Protein AF-A0A1R3HEB5-F1 (afdb_monomer)

Sequence (98 aa):
MEQANQEKKLKLYSHWISSCSCRIRIALNLKEFQKLNPIGYVPVLVDGDIVISDSFAIFMKYIAEKVGPDEATPWVKHHIEKGFEGRPVSSTTDSCRY

Structure (mmCIF, N/CA/C/O backbone):
data_AF-A0A1R3HEB5-F1
#
_entry.id   AF-A0A1R3HEB5-F1
#
loop_
_atom_site.group_PDB
_atom_site.id
_atom_site.type_symbol
_atom_site.la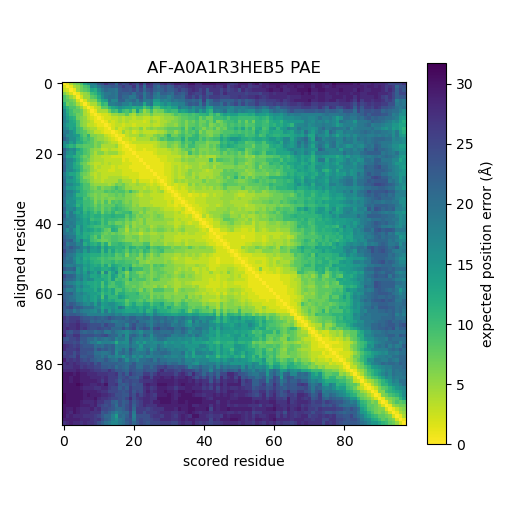bel_atom_id
_atom_site.label_alt_id
_atom_site.label_comp_id
_atom_site.label_asym_id
_atom_site.label_entity_id
_atom_site.label_seq_id
_atom_site.pdbx_PDB_ins_code
_atom_site.Cartn_x
_atom_site.Cartn_y
_atom_site.Cartn_z
_atom_site.occupancy
_atom_site.B_iso_or_equiv
_atom_site.auth_seq_id
_atom_site.auth_comp_id
_atom_site.auth_asym_id
_atom_site.auth_atom_id
_atom_site.pdbx_PDB_model_num
ATOM 1 N N . MET A 1 1 ? 5.757 -29.526 -36.340 1.00 39.91 1 MET A N 1
ATOM 2 C CA . MET A 1 1 ? 6.679 -28.472 -35.870 1.00 39.91 1 MET A CA 1
ATOM 3 C C . MET A 1 1 ? 6.262 -28.138 -34.454 1.00 39.91 1 MET A C 1
ATOM 5 O O . MET A 1 1 ? 5.308 -27.399 -34.271 1.00 39.91 1 MET A O 1
ATOM 9 N N . GLU A 1 2 ? 6.885 -28.773 -33.470 1.00 61.69 2 GLU A N 1
ATOM 10 C CA . GLU A 1 2 ? 6.568 -28.564 -32.059 1.00 61.69 2 GLU A CA 1
ATOM 11 C C . GLU A 1 2 ? 7.690 -27.708 -31.479 1.00 61.69 2 GLU A C 1
ATOM 13 O O . GLU A 1 2 ? 8.833 -28.149 -31.365 1.00 61.69 2 GLU A O 1
ATOM 18 N N . GLN A 1 3 ? 7.406 -26.424 -31.263 1.00 49.66 3 GLN A N 1
ATOM 19 C CA . GLN A 1 3 ? 8.372 -25.515 -30.662 1.00 49.66 3 GLN A CA 1
ATOM 20 C C . GLN A 1 3 ? 8.392 -25.784 -29.159 1.00 49.66 3 GLN A C 1
ATOM 22 O O . GLN A 1 3 ? 7.435 -25.480 -28.450 1.00 49.66 3 GLN A O 1
ATOM 27 N N . ALA A 1 4 ? 9.490 -26.372 -28.683 1.00 56.62 4 ALA A N 1
ATOM 28 C CA . ALA A 1 4 ? 9.766 -26.537 -27.267 1.00 56.62 4 ALA A CA 1
ATOM 29 C C . ALA A 1 4 ? 9.838 -25.153 -26.603 1.00 56.62 4 ALA A C 1
ATOM 31 O O . ALA A 1 4 ? 10.812 -24.416 -26.767 1.00 56.62 4 ALA A O 1
ATOM 32 N N . ASN A 1 5 ? 8.791 -24.794 -25.863 1.00 67.62 5 ASN A N 1
ATOM 33 C CA . ASN A 1 5 ? 8.780 -23.633 -24.986 1.00 67.62 5 ASN A CA 1
ATOM 34 C C . ASN A 1 5 ? 9.781 -23.889 -23.849 1.00 67.62 5 ASN A C 1
ATOM 36 O O . ASN A 1 5 ? 9.448 -24.523 -22.850 1.00 67.62 5 ASN A O 1
ATOM 40 N N . GLN A 1 6 ? 11.039 -23.474 -24.024 1.00 67.06 6 GLN A N 1
ATOM 41 C CA . GLN A 1 6 ? 12.007 -23.513 -22.934 1.00 67.06 6 GLN A CA 1
ATOM 42 C C . GLN A 1 6 ? 11.595 -22.483 -21.885 1.00 67.06 6 GLN A C 1
ATOM 44 O O . GLN A 1 6 ? 11.747 -21.277 -22.086 1.00 67.06 6 GLN A O 1
ATOM 49 N N . GLU A 1 7 ? 11.077 -22.974 -20.762 1.00 72.62 7 GLU A N 1
ATOM 50 C CA . GLU A 1 7 ? 10.660 -22.180 -19.613 1.00 72.62 7 GLU A CA 1
ATOM 51 C C . GLU A 1 7 ? 11.889 -21.488 -18.990 1.00 72.62 7 GLU A C 1
ATOM 53 O O . GLU A 1 7 ? 12.574 -21.997 -18.099 1.00 72.62 7 GLU A O 1
ATOM 58 N N . LYS A 1 8 ? 12.245 -20.315 -19.522 1.00 80.25 8 LYS A N 1
ATOM 59 C CA . LYS A 1 8 ? 13.345 -19.504 -18.996 1.00 80.25 8 LYS A CA 1
ATOM 60 C C . LYS A 1 8 ? 12.926 -18.937 -17.644 1.00 80.25 8 LYS A C 1
ATOM 62 O O . LYS A 1 8 ? 12.229 -17.928 -17.562 1.00 80.25 8 LYS A O 1
ATOM 67 N N . LYS A 1 9 ? 13.392 -19.577 -16.571 1.00 80.31 9 LYS A N 1
ATOM 68 C CA . LYS A 1 9 ? 13.225 -19.094 -15.198 1.00 80.31 9 LYS A CA 1
ATOM 69 C C . LYS A 1 9 ? 13.966 -17.766 -15.020 1.00 80.31 9 LYS A C 1
ATOM 71 O O . LYS A 1 9 ? 15.189 -17.738 -14.878 1.00 80.31 9 LYS A O 1
ATOM 76 N N . LEU A 1 10 ? 13.222 -16.663 -15.034 1.00 84.81 10 LEU A N 1
ATOM 77 C CA . LEU A 1 10 ? 13.756 -15.333 -14.752 1.00 84.81 10 LEU A CA 1
ATOM 78 C C . LEU A 1 10 ? 14.158 -15.248 -13.271 1.00 84.81 10 LEU A C 1
ATOM 80 O O . LEU A 1 10 ? 13.377 -15.595 -12.386 1.00 84.81 10 LEU A O 1
ATOM 84 N N . LYS A 1 11 ? 15.386 -14.794 -12.998 1.00 85.19 11 LYS A N 1
ATOM 85 C CA . LYS A 1 11 ? 15.862 -14.472 -11.645 1.00 85.19 11 LYS A CA 1
ATOM 86 C C . LYS A 1 11 ? 15.877 -12.958 -11.487 1.00 85.19 11 LYS A C 1
ATOM 88 O O . LYS A 1 11 ? 16.569 -12.271 -12.233 1.00 85.19 11 LYS A O 1
ATOM 93 N N . LEU A 1 12 ? 15.115 -12.450 -10.523 1.00 83.00 12 LEU A N 1
ATOM 94 C CA . LEU A 1 12 ? 15.116 -11.037 -10.166 1.00 83.00 12 LEU A CA 1
ATOM 95 C C . LEU A 1 12 ? 16.106 -10.809 -9.023 1.00 83.00 12 LEU A C 1
ATOM 97 O O . LEU A 1 12 ? 15.916 -11.336 -7.930 1.00 83.00 12 LEU A O 1
ATOM 101 N N . TYR A 1 13 ? 17.135 -10.003 -9.269 1.00 86.38 13 TYR A N 1
ATOM 102 C CA . TYR A 1 13 ? 18.001 -9.476 -8.218 1.00 86.38 13 TYR A CA 1
ATOM 103 C C . TYR A 1 13 ? 17.435 -8.128 -7.780 1.00 86.38 13 TYR A C 1
ATOM 105 O O . TYR A 1 13 ? 17.361 -7.193 -8.575 1.00 86.38 13 TYR A O 1
ATOM 113 N N . SER A 1 14 ? 16.983 -8.041 -6.533 1.00 83.94 14 SER A N 1
ATOM 114 C CA . SER A 1 14 ? 16.346 -6.841 -5.992 1.00 83.94 14 SER A CA 1
ATOM 115 C C . SER A 1 14 ? 16.855 -6.533 -4.596 1.00 83.94 14 SER A C 1
ATOM 117 O O . SER A 1 14 ? 17.075 -7.448 -3.807 1.00 83.94 14 SER A O 1
ATOM 119 N N . HIS A 1 15 ? 16.951 -5.247 -4.273 1.00 90.00 15 HIS A N 1
ATOM 120 C CA . HIS A 1 15 ? 17.199 -4.775 -2.915 1.00 90.00 15 HIS A CA 1
ATOM 121 C C . HIS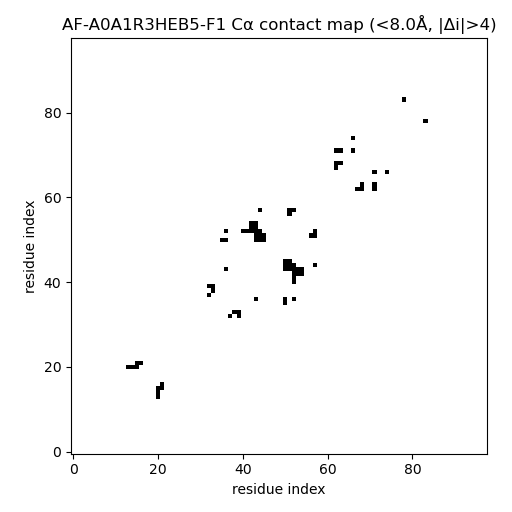 A 1 15 ? 15.894 -4.230 -2.320 1.00 90.00 15 HIS A C 1
ATOM 123 O O . HIS A 1 15 ? 15.160 -3.513 -3.002 1.00 90.00 15 HIS A O 1
ATOM 129 N N . TRP A 1 16 ? 15.584 -4.570 -1.067 1.00 81.06 16 TRP A N 1
ATOM 130 C CA . TRP A 1 16 ? 14.235 -4.419 -0.499 1.00 81.06 16 TRP A CA 1
ATOM 131 C C . TRP A 1 16 ? 13.742 -2.965 -0.362 1.00 81.06 16 TRP A C 1
ATOM 133 O O . TRP A 1 16 ? 12.534 -2.743 -0.390 1.00 81.06 16 TRP A O 1
ATOM 143 N N . ILE A 1 17 ? 14.654 -1.989 -0.295 1.00 84.50 17 ILE A N 1
ATOM 144 C CA . ILE A 1 17 ? 14.359 -0.541 -0.234 1.00 84.50 17 ILE A CA 1
ATOM 145 C C . ILE A 1 17 ? 14.349 0.137 -1.618 1.00 84.50 17 ILE A C 1
ATOM 147 O O . ILE A 1 17 ? 13.867 1.260 -1.764 1.00 84.50 17 ILE A O 1
ATOM 151 N N . SER A 1 18 ? 14.870 -0.512 -2.665 1.00 90.75 18 SER A N 1
ATOM 152 C CA . SER A 1 18 ? 15.021 0.136 -3.974 1.00 90.75 18 SER A CA 1
ATOM 153 C C . SER A 1 18 ? 13.663 0.446 -4.615 1.00 90.75 18 SER A C 1
ATOM 155 O O . SER A 1 18 ? 12.857 -0.451 -4.874 1.00 90.75 18 SER A O 1
ATOM 157 N N . SER A 1 19 ? 13.444 1.715 -4.966 1.00 84.25 19 SER A N 1
ATOM 158 C CA . SER A 1 19 ? 12.220 2.188 -5.626 1.00 84.25 19 SER A CA 1
ATOM 159 C C . SER A 1 19 ? 11.940 1.468 -6.955 1.00 84.25 19 SER A C 1
ATOM 161 O O . SER A 1 19 ? 10.787 1.151 -7.255 1.00 84.25 19 SER A O 1
ATOM 163 N N . CYS A 1 20 ? 12.982 1.140 -7.728 1.00 80.12 20 CYS A N 1
ATOM 164 C CA . CYS A 1 20 ? 12.872 0.364 -8.968 1.00 80.12 20 CYS A CA 1
ATOM 165 C C . CYS A 1 20 ? 12.441 -1.085 -8.696 1.00 80.12 20 CYS A C 1
ATOM 167 O O . CYS A 1 20 ? 11.596 -1.626 -9.410 1.00 80.12 20 CYS A O 1
ATOM 169 N N . SER A 1 21 ? 12.973 -1.696 -7.632 1.00 86.38 21 SER A N 1
ATOM 170 C CA . SER A 1 21 ? 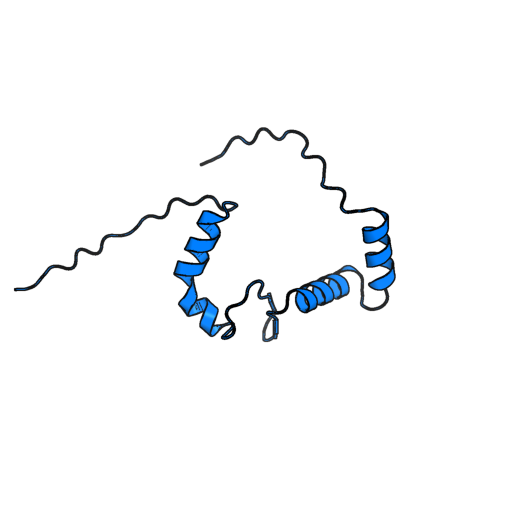12.614 -3.061 -7.224 1.00 86.38 21 SER A CA 1
ATOM 171 C C . SER A 1 21 ? 11.160 -3.157 -6.748 1.00 86.38 21 SER A C 1
ATOM 173 O O . SER A 1 21 ? 10.471 -4.124 -7.075 1.00 86.38 21 SER A O 1
ATOM 175 N N . CYS A 1 22 ? 10.654 -2.136 -6.046 1.00 83.94 22 CYS A N 1
ATOM 176 C CA . CYS A 1 22 ? 9.254 -2.073 -5.613 1.00 83.94 22 CYS A CA 1
ATOM 177 C C . CYS A 1 22 ? 8.274 -2.134 -6.791 1.00 83.94 22 CYS A C 1
ATOM 179 O O . CYS A 1 22 ? 7.294 -2.875 -6.734 1.00 83.94 22 CYS A O 1
ATOM 181 N N . ARG A 1 23 ? 8.558 -1.424 -7.891 1.00 85.00 23 ARG A N 1
ATOM 182 C CA . ARG A 1 23 ? 7.703 -1.437 -9.092 1.00 85.00 23 ARG A CA 1
ATOM 183 C C . ARG A 1 23 ? 7.614 -2.824 -9.720 1.00 85.00 23 ARG A C 1
ATOM 185 O O . ARG A 1 23 ? 6.524 -3.261 -10.070 1.00 85.00 23 ARG A O 1
ATOM 192 N N . ILE A 1 24 ? 8.740 -3.530 -9.823 1.00 88.12 24 ILE A N 1
ATOM 193 C CA . ILE A 1 24 ? 8.766 -4.892 -10.372 1.00 88.12 24 ILE A CA 1
ATOM 194 C C . ILE A 1 24 ? 7.994 -5.858 -9.470 1.00 88.12 24 ILE A C 1
ATOM 196 O O . ILE A 1 24 ? 7.216 -6.666 -9.970 1.00 88.12 24 ILE A O 1
ATOM 200 N N . ARG A 1 25 ? 8.139 -5.746 -8.143 1.00 85.88 25 ARG A N 1
ATOM 201 C CA . ARG A 1 25 ? 7.355 -6.555 -7.196 1.00 85.88 25 ARG A CA 1
ATOM 202 C C . ARG A 1 25 ? 5.853 -6.315 -7.346 1.00 85.88 25 ARG A C 1
ATOM 204 O O . ARG A 1 25 ? 5.098 -7.282 -7.340 1.00 85.88 25 ARG A O 1
ATOM 211 N N . ILE A 1 26 ? 5.427 -5.063 -7.530 1.00 86.25 26 ILE A N 1
ATOM 212 C CA . ILE A 1 26 ? 4.020 -4.729 -7.803 1.00 86.25 26 ILE A CA 1
ATOM 213 C C . ILE A 1 26 ? 3.576 -5.342 -9.136 1.00 86.25 26 ILE A C 1
ATOM 215 O O . ILE A 1 26 ? 2.544 -6.001 -9.184 1.00 86.25 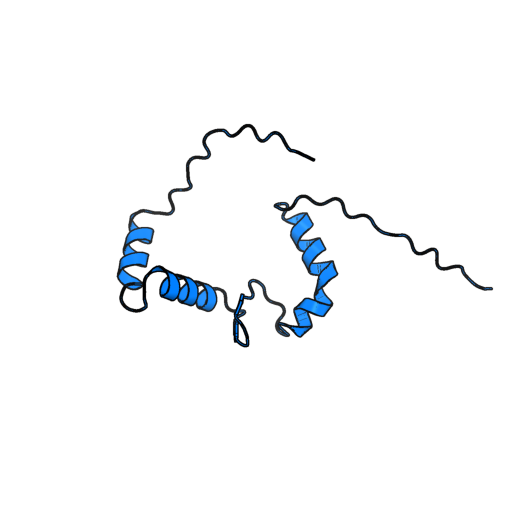2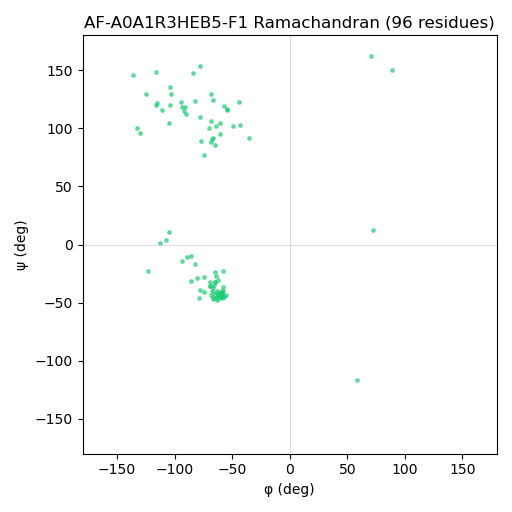6 ILE A O 1
ATOM 219 N N . ALA A 1 27 ? 4.369 -5.190 -10.200 1.00 86.62 27 ALA A N 1
ATOM 220 C CA . ALA A 1 27 ? 4.038 -5.722 -11.521 1.00 86.62 27 ALA A CA 1
ATOM 221 C C . ALA A 1 27 ? 3.868 -7.252 -11.517 1.00 86.62 27 ALA A C 1
ATOM 223 O O . ALA A 1 27 ? 2.931 -7.765 -12.125 1.00 86.62 27 ALA A O 1
ATOM 224 N N . LEU A 1 28 ? 4.729 -7.973 -10.792 1.00 86.69 28 LEU A N 1
ATOM 225 C CA . LEU A 1 28 ? 4.642 -9.431 -10.653 1.00 86.69 28 LEU A CA 1
ATOM 226 C C . LEU A 1 28 ? 3.370 -9.886 -9.920 1.00 86.69 28 LEU A C 1
ATOM 228 O O . LEU A 1 28 ? 2.829 -10.935 -10.252 1.00 86.69 28 LEU A O 1
ATOM 232 N N . ASN A 1 29 ? 2.871 -9.092 -8.967 1.00 84.44 29 ASN A N 1
ATOM 233 C CA . ASN A 1 29 ? 1.718 -9.441 -8.124 1.00 84.44 29 ASN A CA 1
ATOM 234 C C . ASN A 1 29 ? 0.429 -8.690 -8.511 1.00 84.44 29 ASN A C 1
ATOM 236 O O . ASN A 1 29 ? -0.570 -8.746 -7.794 1.00 84.44 29 ASN A O 1
ATOM 240 N N . LEU A 1 30 ? 0.416 -7.994 -9.655 1.00 84.56 30 LEU A N 1
ATOM 241 C CA . LEU A 1 30 ? -0.666 -7.079 -10.034 1.00 84.56 30 LEU A CA 1
ATOM 242 C C . LEU A 1 30 ? -2.038 -7.768 -10.108 1.00 84.56 30 LEU A C 1
ATOM 244 O O . LEU A 1 30 ? -3.033 -7.208 -9.656 1.00 84.56 30 LEU A O 1
ATOM 248 N N . LYS A 1 31 ? -2.095 -8.996 -10.639 1.00 82.25 31 LYS A N 1
ATOM 249 C CA . LYS A 1 31 ? -3.349 -9.758 -10.782 1.00 82.25 31 LYS A CA 1
ATOM 250 C C . LYS A 1 31 ? -3.969 -10.136 -9.439 1.00 82.25 31 LYS A C 1
ATOM 252 O O . LYS A 1 31 ? -5.186 -10.203 -9.326 1.00 82.25 31 LYS A O 1
ATOM 257 N N . GLU A 1 32 ? -3.144 -10.428 -8.442 1.00 84.25 32 GLU A N 1
ATOM 258 C CA . GLU A 1 32 ? -3.613 -10.773 -7.098 1.00 84.25 32 GLU A CA 1
ATOM 259 C C . GLU A 1 32 ? -4.022 -9.514 -6.341 1.00 84.25 32 GLU A C 1
ATOM 261 O O . GLU A 1 32 ? -5.069 -9.484 -5.701 1.00 84.25 32 GLU A O 1
ATOM 266 N N . PHE A 1 33 ? -3.258 -8.436 -6.513 1.00 83.06 33 PHE A N 1
ATOM 267 C CA . PHE A 1 33 ? -3.565 -7.144 -5.921 1.00 83.06 33 PHE A CA 1
ATOM 268 C C . PHE A 1 33 ? -4.890 -6.555 -6.430 1.00 83.06 33 PHE A C 1
ATOM 270 O O . PHE A 1 33 ? -5.683 -6.054 -5.638 1.00 83.06 33 PHE A O 1
ATOM 277 N N . GLN A 1 34 ? -5.185 -6.683 -7.727 1.00 84.62 34 GLN A N 1
ATOM 278 C CA . GLN A 1 34 ? -6.462 -6.240 -8.301 1.00 84.62 34 GLN A CA 1
ATOM 279 C C . GLN A 1 34 ? -7.677 -7.005 -7.756 1.00 84.62 34 GLN A C 1
ATOM 281 O O . GLN A 1 34 ? -8.769 -6.445 -7.715 1.00 84.62 34 GLN A O 1
ATOM 286 N N . LYS A 1 35 ? -7.507 -8.262 -7.314 1.00 85.44 35 LYS A N 1
ATOM 287 C CA . LYS A 1 35 ? -8.586 -9.011 -6.644 1.00 85.44 35 LYS A CA 1
ATOM 288 C C . LYS A 1 35 ? -8.903 -8.440 -5.263 1.00 85.44 35 LYS A C 1
ATOM 290 O O . LYS A 1 35 ? -10.048 -8.511 -4.839 1.00 85.44 35 LYS A O 1
ATOM 295 N N . LEU A 1 36 ? -7.895 -7.903 -4.575 1.00 84.94 36 LEU A N 1
ATOM 296 C CA . LEU A 1 36 ? -8.046 -7.288 -3.255 1.00 84.94 36 LEU A CA 1
ATOM 297 C C . LEU A 1 36 ? -8.617 -5.872 -3.356 1.00 84.94 36 LEU A C 1
ATOM 299 O O . LEU A 1 36 ? -9.530 -5.519 -2.618 1.00 84.94 36 LEU A O 1
ATOM 303 N N . ASN A 1 37 ? -8.083 -5.064 -4.273 1.00 80.81 37 ASN A N 1
ATOM 304 C CA . ASN A 1 37 ? -8.536 -3.701 -4.511 1.00 80.81 37 ASN A CA 1
ATOM 305 C C . ASN A 1 37 ? -8.714 -3.463 -6.020 1.00 80.81 37 ASN A C 1
ATOM 307 O O . ASN A 1 37 ? -7.726 -3.170 -6.703 1.00 80.81 37 ASN A O 1
ATOM 311 N N . PRO A 1 38 ? -9.956 -3.519 -6.542 1.00 82.38 38 PRO A N 1
ATOM 312 C CA . PRO A 1 38 ? -10.246 -3.253 -7.953 1.00 82.38 38 PRO A CA 1
ATOM 313 C C . PRO A 1 38 ? -9.795 -1.866 -8.426 1.00 82.38 38 PRO A C 1
ATOM 315 O O . PRO A 1 38 ? -9.572 -1.667 -9.617 1.00 82.38 38 PRO A O 1
ATOM 318 N N . ILE A 1 39 ? -9.635 -0.914 -7.501 1.00 83.81 39 ILE A N 1
ATOM 319 C CA . ILE A 1 39 ? -9.168 0.443 -7.798 1.00 83.81 39 ILE A CA 1
ATOM 320 C C . ILE A 1 39 ? -7.653 0.452 -8.085 1.00 83.81 39 ILE A C 1
ATOM 322 O O . ILE A 1 39 ? -7.163 1.288 -8.838 1.00 83.81 39 ILE A O 1
ATOM 326 N N . GLY A 1 40 ? -6.889 -0.490 -7.519 1.00 78.44 40 GLY A N 1
ATOM 327 C CA . GLY A 1 40 ? -5.465 -0.658 -7.823 1.00 78.44 40 GLY A CA 1
ATOM 328 C C . GLY A 1 40 ? -4.533 0.422 -7.256 1.00 78.44 40 GLY A C 1
ATOM 329 O O . GLY A 1 40 ? -3.362 0.462 -7.635 1.00 78.44 40 GLY A O 1
ATOM 330 N N . TYR A 1 41 ? -5.008 1.274 -6.342 1.00 81.00 41 TYR A N 1
ATOM 331 C CA . TYR A 1 41 ? -4.163 2.239 -5.632 1.00 81.00 41 TYR A CA 1
ATOM 332 C C . TYR A 1 41 ? -3.478 1.622 -4.417 1.00 81.00 41 TYR A C 1
ATOM 334 O O . TYR A 1 41 ? -4.038 0.760 -3.745 1.00 81.00 41 TYR A O 1
ATOM 342 N N . VAL A 1 42 ? -2.270 2.111 -4.136 1.00 81.88 42 VAL A N 1
ATOM 343 C CA . VAL A 1 42 ? -1.479 1.822 -2.934 1.00 81.88 42 VAL A CA 1
ATOM 344 C C . VAL A 1 42 ? -1.293 3.119 -2.133 1.00 81.88 42 VAL A C 1
ATOM 346 O O . VAL A 1 42 ? -1.180 4.178 -2.754 1.00 81.88 42 VAL A O 1
ATOM 349 N N . PRO A 1 43 ? -1.196 3.073 -0.790 1.00 85.31 43 PRO A N 1
ATOM 350 C CA . PRO A 1 43 ? -1.223 1.891 0.083 1.00 85.31 43 PRO A CA 1
ATOM 351 C C . PRO A 1 43 ? -2.636 1.320 0.313 1.00 85.31 43 PRO A C 1
ATOM 353 O O . PRO A 1 43 ? -3.620 2.046 0.255 1.00 85.31 43 PRO A O 1
ATOM 356 N N . VAL A 1 44 ? -2.720 0.017 0.607 1.00 87.81 44 VAL A N 1
ATOM 357 C CA . VAL A 1 44 ? -3.955 -0.666 1.036 1.00 87.81 44 VAL A CA 1
ATOM 358 C C . VAL A 1 44 ? -3.684 -1.361 2.360 1.00 87.81 44 VAL A C 1
ATOM 360 O O . VAL A 1 44 ? -2.705 -2.099 2.479 1.00 87.81 44 VAL A O 1
ATOM 363 N N . LEU A 1 45 ? -4.546 -1.124 3.339 1.00 86.56 45 LEU A N 1
ATOM 364 C CA . LEU A 1 45 ? -4.560 -1.809 4.621 1.00 86.56 45 LEU A CA 1
ATOM 365 C C . LEU A 1 45 ? -5.689 -2.838 4.613 1.00 86.56 45 LEU A C 1
ATOM 367 O O . LEU A 1 45 ? -6.827 -2.505 4.291 1.00 86.56 45 LEU A O 1
ATOM 371 N N . VAL A 1 46 ? -5.369 -4.072 4.989 1.00 87.12 46 VAL A N 1
ATOM 372 C CA . VAL A 1 46 ? -6.347 -5.142 5.200 1.00 87.12 46 VAL A CA 1
ATOM 373 C C . VAL A 1 46 ? -6.304 -5.517 6.674 1.00 87.12 46 VAL A C 1
ATOM 375 O O . VAL A 1 46 ? -5.242 -5.876 7.178 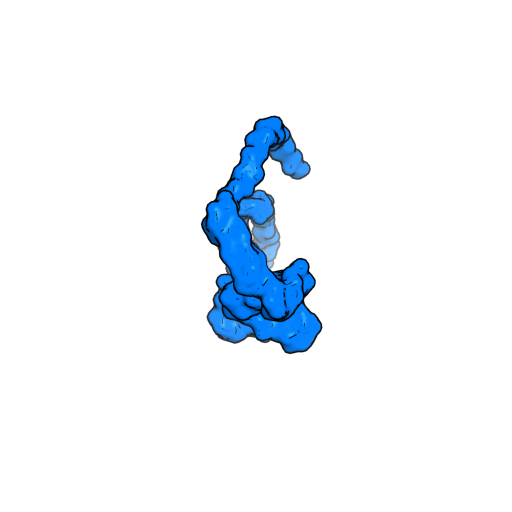1.00 87.12 46 VAL A O 1
ATOM 378 N N . ASP A 1 47 ? -7.438 -5.403 7.355 1.00 83.44 47 ASP A N 1
ATOM 379 C CA . ASP A 1 47 ? -7.614 -5.789 8.753 1.00 83.44 47 ASP A CA 1
ATOM 380 C C . ASP A 1 47 ? -8.856 -6.677 8.877 1.00 83.44 47 ASP A C 1
ATOM 382 O O . ASP A 1 47 ? -9.989 -6.191 8.887 1.00 83.44 47 ASP A O 1
ATOM 386 N N . GLY A 1 48 ? -8.634 -7.995 8.870 1.00 86.12 48 GLY A N 1
ATOM 387 C CA . GLY A 1 48 ? -9.704 -8.986 8.762 1.00 86.12 48 GLY A CA 1
ATOM 388 C C . GLY A 1 48 ? -10.522 -8.786 7.485 1.00 86.12 48 GLY A C 1
ATOM 389 O O . GLY A 1 48 ? -9.990 -8.893 6.380 1.00 86.12 48 GLY A O 1
ATOM 390 N N . ASP A 1 49 ? -11.802 -8.462 7.653 1.00 84.56 49 ASP A N 1
ATOM 391 C CA . ASP A 1 49 ? -12.747 -8.219 6.556 1.00 84.56 49 ASP A CA 1
ATOM 392 C C . ASP A 1 49 ? -12.712 -6.772 6.029 1.00 84.56 49 ASP A C 1
ATOM 394 O O . ASP A 1 49 ? -13.322 -6.458 5.004 1.00 84.56 49 ASP A O 1
ATOM 398 N N . ILE A 1 50 ? -12.011 -5.865 6.718 1.00 84.19 50 ILE A N 1
ATOM 399 C CA . ILE A 1 50 ? -11.959 -4.448 6.3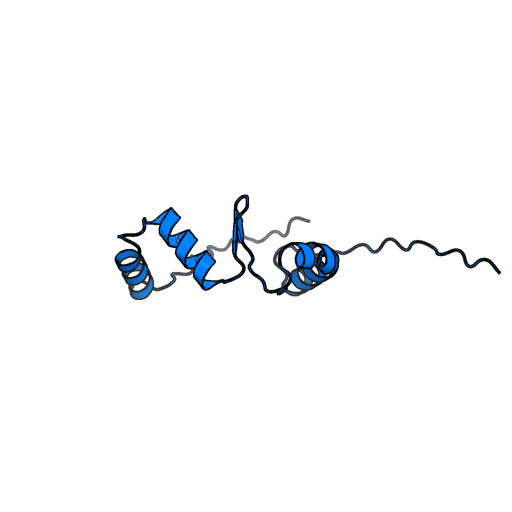63 1.00 84.19 50 ILE A CA 1
ATOM 400 C C . ILE A 1 50 ? -10.776 -4.203 5.422 1.00 84.19 50 ILE A C 1
ATOM 402 O O . ILE A 1 50 ? -9.617 -4.362 5.804 1.00 84.19 50 ILE A O 1
ATOM 406 N N . VAL A 1 51 ? -11.066 -3.742 4.204 1.00 86.69 51 VAL A N 1
ATOM 407 C CA . VAL A 1 51 ? -10.063 -3.306 3.221 1.00 86.69 51 VAL A CA 1
ATOM 408 C C . VAL A 1 51 ? -10.164 -1.793 3.040 1.00 86.69 51 VAL A C 1
ATOM 410 O O . VAL A 1 51 ? -11.178 -1.284 2.566 1.00 86.69 51 VAL A O 1
ATOM 413 N N . ILE A 1 52 ? -9.110 -1.065 3.409 1.00 87.19 52 ILE A N 1
ATOM 414 C CA . ILE A 1 52 ? -9.025 0.397 3.290 1.00 87.19 52 ILE A CA 1
ATOM 415 C C . ILE A 1 52 ? -7.908 0.728 2.309 1.00 87.19 52 ILE A C 1
ATOM 417 O O . ILE A 1 52 ? -6.752 0.398 2.552 1.00 87.19 52 ILE A O 1
ATOM 421 N N . SER A 1 53 ? -8.232 1.408 1.212 1.00 86.75 53 SER A N 1
ATOM 422 C CA . SER A 1 53 ? -7.256 1.850 0.203 1.00 86.75 53 SER A CA 1
ATOM 423 C C . SER A 1 53 ? -6.988 3.356 0.205 1.00 86.75 53 SER A C 1
ATOM 425 O O . SER A 1 53 ? -6.288 3.857 -0.671 1.00 86.75 53 SER A O 1
ATOM 427 N N . ASP A 1 54 ? -7.587 4.093 1.137 1.00 85.19 54 ASP A N 1
ATOM 428 C CA . ASP A 1 54 ? -7.424 5.540 1.263 1.00 85.19 54 ASP A CA 1
ATOM 429 C C . ASP A 1 54 ? -6.314 5.857 2.275 1.00 85.19 54 ASP A C 1
ATOM 431 O O . ASP A 1 54 ? -6.359 5.424 3.430 1.00 85.19 54 ASP A O 1
ATOM 435 N N . SER A 1 55 ? -5.296 6.605 1.841 1.00 85.75 55 SER A N 1
ATOM 436 C CA . SER A 1 55 ? -4.123 6.914 2.664 1.00 85.75 55 SER A CA 1
ATOM 437 C C . SER A 1 55 ? -4.458 7.769 3.888 1.00 85.75 55 SER A C 1
ATOM 439 O O . SER A 1 55 ? -3.827 7.593 4.934 1.00 85.75 55 SER A O 1
ATOM 441 N N . PHE A 1 56 ? -5.457 8.649 3.797 1.00 84.81 56 PHE A N 1
ATOM 442 C CA . PHE A 1 56 ? -5.909 9.466 4.918 1.00 84.81 56 PHE A CA 1
ATOM 443 C C . PHE A 1 56 ? -6.713 8.629 5.913 1.00 84.81 56 PHE A C 1
ATOM 445 O O . PHE A 1 56 ? -6.493 8.735 7.120 1.00 84.81 56 PHE A O 1
ATOM 452 N N . ALA A 1 57 ? -7.574 7.732 5.428 1.00 84.50 57 ALA A N 1
ATOM 453 C CA . ALA A 1 57 ? -8.318 6.817 6.295 1.00 84.50 57 ALA A CA 1
ATOM 454 C C . ALA A 1 57 ? -7.388 5.856 7.061 1.00 84.50 57 ALA A C 1
ATOM 456 O O . ALA A 1 57 ? -7.564 5.653 8.264 1.00 84.50 57 ALA A O 1
ATOM 457 N N . ILE A 1 58 ? -6.359 5.317 6.395 1.00 87.69 58 ILE A N 1
ATOM 458 C CA . ILE A 1 58 ? -5.321 4.493 7.039 1.00 87.69 58 ILE A CA 1
ATOM 459 C C . ILE A 1 58 ? -4.596 5.296 8.124 1.00 87.69 58 ILE A C 1
ATOM 461 O O . ILE A 1 58 ? -4.390 4.804 9.234 1.00 87.69 58 ILE A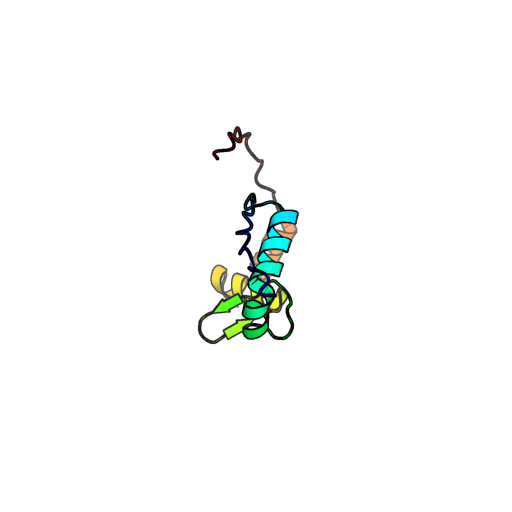 O 1
ATOM 465 N N . PHE A 1 59 ? -4.226 6.540 7.818 1.00 84.88 59 PHE A N 1
ATOM 466 C CA . PHE A 1 59 ? -3.538 7.418 8.759 1.00 84.88 59 PHE A CA 1
ATOM 467 C C . PHE A 1 59 ? -4.396 7.751 9.988 1.00 84.88 59 PHE A C 1
ATOM 469 O O . PHE A 1 59 ? -3.918 7.652 11.117 1.00 84.88 59 PHE A O 1
ATOM 476 N N . MET A 1 60 ? -5.674 8.079 9.789 1.00 80.88 60 MET A N 1
ATOM 477 C CA . MET A 1 60 ? -6.611 8.342 10.885 1.00 80.88 60 MET A CA 1
ATOM 478 C C . MET A 1 60 ? -6.812 7.110 11.772 1.00 80.88 60 MET A C 1
ATOM 480 O O . MET A 1 60 ? -6.761 7.234 12.995 1.00 80.88 60 MET A O 1
ATOM 484 N N . LYS A 1 61 ? -6.963 5.915 11.182 1.00 82.75 61 LYS A N 1
ATOM 485 C CA . LYS A 1 61 ? -7.044 4.654 11.938 1.00 82.75 61 LYS A CA 1
ATOM 486 C C . LYS A 1 61 ? -5.790 4.425 12.787 1.00 82.75 61 LYS A C 1
ATOM 488 O O . LYS A 1 61 ? -5.903 4.123 13.970 1.00 82.75 61 LYS A O 1
ATOM 493 N N . TYR A 1 62 ? -4.607 4.635 12.212 1.00 83.88 62 TYR A N 1
ATOM 494 C CA . TYR A 1 62 ? -3.342 4.499 12.935 1.00 83.88 62 TYR A CA 1
ATOM 495 C C . TYR A 1 62 ? -3.248 5.448 14.138 1.00 83.88 62 TYR A C 1
ATOM 497 O O . TYR A 1 62 ? -2.831 5.035 15.220 1.00 83.88 62 TYR A O 1
ATOM 505 N N . ILE A 1 63 ? -3.654 6.712 13.979 1.00 80.31 63 ILE A N 1
ATOM 506 C CA . ILE A 1 63 ? -3.679 7.666 15.097 1.00 80.31 63 ILE A CA 1
ATOM 507 C C . ILE A 1 63 ? -4.686 7.223 16.159 1.00 80.31 63 ILE A C 1
ATOM 509 O O . ILE A 1 63 ? -4.342 7.207 17.339 1.00 80.31 63 ILE A O 1
ATOM 513 N N . ALA A 1 64 ? -5.896 6.828 15.755 1.00 79.38 64 ALA A N 1
ATOM 514 C CA . ALA A 1 64 ? -6.928 6.374 16.682 1.00 79.38 64 ALA A CA 1
ATOM 515 C C . ALA A 1 64 ? -6.462 5.171 17.522 1.00 79.38 64 ALA A C 1
ATOM 517 O O . ALA A 1 64 ? -6.696 5.148 18.727 1.00 79.38 64 ALA A O 1
ATOM 518 N N . GLU A 1 65 ? -5.740 4.217 16.926 1.00 78.25 65 GLU A N 1
ATOM 519 C CA . GLU A 1 65 ? -5.160 3.070 17.641 1.00 78.25 65 GLU A CA 1
ATOM 520 C C . GLU A 1 65 ? -4.010 3.454 18.581 1.00 78.25 65 GLU A C 1
ATOM 522 O O . GLU A 1 65 ? -3.830 2.834 19.629 1.00 78.25 65 GLU A O 1
ATOM 527 N N . LYS A 1 66 ? -3.189 4.439 18.204 1.00 77.94 66 LYS A N 1
ATOM 528 C CA . LYS A 1 66 ? -1.991 4.816 18.970 1.00 77.94 66 LYS A CA 1
ATOM 529 C C . LYS A 1 66 ? -2.258 5.811 20.090 1.00 77.94 66 LYS A C 1
ATOM 531 O O . LYS A 1 66 ? -1.520 5.802 21.071 1.00 77.94 66 LYS A O 1
ATOM 536 N N . VAL A 1 67 ? -3.241 6.682 19.908 1.00 76.25 67 VAL A N 1
ATOM 537 C CA . VAL A 1 67 ? -3.456 7.873 20.740 1.00 76.25 67 VAL A CA 1
ATOM 538 C C . VAL A 1 67 ? -4.860 7.880 21.357 1.00 76.25 67 VAL A C 1
ATOM 540 O O . VAL A 1 67 ? -5.062 8.479 22.402 1.00 76.25 67 VAL A O 1
ATOM 543 N N . GLY A 1 68 ? -5.825 7.166 20.769 1.00 70.50 68 GLY A N 1
ATOM 544 C CA . GLY A 1 68 ? -7.232 7.234 21.161 1.00 70.50 68 GLY A CA 1
ATOM 545 C C . GLY A 1 68 ? -7.993 8.342 20.410 1.00 70.50 68 GLY A C 1
ATOM 546 O O . GLY A 1 68 ? -7.398 9.345 20.003 1.00 70.50 68 GLY A O 1
ATOM 547 N N . PRO A 1 69 ? -9.309 8.169 20.178 1.00 65.06 69 PRO A N 1
ATOM 548 C CA . PRO A 1 69 ? -10.107 9.049 19.315 1.00 65.06 69 PRO A CA 1
ATOM 549 C C . PRO A 1 69 ? -10.184 10.503 19.806 1.00 65.06 69 PRO A C 1
ATOM 551 O O . PRO A 1 69 ? -10.228 11.419 18.987 1.00 65.06 69 PRO A O 1
ATOM 554 N N . ASP A 1 70 ? -10.124 10.724 21.120 1.00 67.81 70 ASP A N 1
ATOM 555 C CA . ASP A 1 70 ? -10.321 12.046 21.727 1.00 67.81 70 ASP A CA 1
ATOM 556 C C . ASP A 1 70 ? -9.016 12.862 21.850 1.00 67.81 70 ASP A C 1
ATOM 558 O O . ASP A 1 70 ? -9.040 14.069 22.095 1.00 67.81 70 ASP A O 1
ATOM 562 N N . GLU A 1 71 ? -7.861 12.229 21.619 1.00 68.56 71 GLU A N 1
ATOM 563 C CA . GLU A 1 71 ? -6.526 12.822 21.802 1.00 68.56 71 GLU A CA 1
ATOM 564 C C . GLU A 1 71 ? -5.756 13.023 20.480 1.00 68.56 71 GLU A C 1
ATOM 566 O O . GLU A 1 71 ? -4.640 13.557 20.465 1.00 68.56 71 GLU A O 1
ATOM 571 N N . ALA A 1 72 ? -6.372 12.684 19.341 1.00 68.56 72 ALA A N 1
ATOM 572 C CA . ALA A 1 72 ? -5.778 12.841 18.013 1.00 68.56 72 ALA A CA 1
ATOM 573 C C . ALA A 1 72 ? -5.387 14.300 17.705 1.00 68.56 72 ALA A C 1
ATOM 575 O O . ALA A 1 72 ? -4.287 14.568 17.220 1.00 68.56 72 ALA A O 1
ATOM 576 N N . THR A 1 73 ? -6.257 15.261 18.026 1.00 68.50 73 THR A N 1
ATOM 577 C CA . THR A 1 73 ? -6.020 16.690 17.758 1.00 68.50 73 THR A CA 1
ATOM 578 C C . THR A 1 73 ? -4.850 17.254 18.586 1.00 68.50 73 THR A C 1
ATOM 580 O O . THR A 1 73 ? -3.970 17.891 17.996 1.00 68.50 73 THR A O 1
ATOM 583 N N . PRO A 1 74 ? -4.753 16.992 19.910 1.00 73.62 74 PRO A N 1
ATOM 584 C CA . PRO A 1 74 ? -3.553 17.297 20.696 1.00 73.62 74 PRO A CA 1
ATOM 585 C C . PRO A 1 74 ? -2.260 16.668 20.154 1.00 73.62 74 PRO A C 1
ATOM 587 O O . PRO A 1 74 ? -1.232 17.345 20.087 1.00 73.62 74 PRO A O 1
ATOM 590 N N . TRP A 1 75 ? -2.294 15.399 19.734 1.00 72.06 75 TRP A N 1
ATOM 591 C CA . TRP A 1 75 ? -1.111 14.691 19.229 1.00 72.06 75 TRP A CA 1
ATOM 592 C C . TRP A 1 75 ? -0.611 15.243 17.895 1.00 72.06 75 TRP A C 1
ATOM 594 O O . TRP A 1 75 ? 0.597 15.444 17.720 1.00 72.06 75 TRP A O 1
ATOM 604 N N . VAL A 1 76 ? -1.533 15.530 16.971 1.00 71.31 76 VAL A N 1
ATOM 605 C CA . VAL A 1 76 ? -1.210 16.156 15.682 1.00 71.31 76 VAL A CA 1
ATOM 606 C C . VAL A 1 76 ? -0.599 17.533 15.920 1.00 71.31 76 VAL A C 1
ATOM 608 O O . VAL A 1 76 ? 0.451 17.835 15.355 1.00 71.31 76 VAL A O 1
ATOM 611 N N . LYS A 1 77 ? -1.193 18.338 16.810 1.00 74.38 77 LYS A N 1
ATOM 612 C CA . LYS A 1 77 ? -0.656 19.653 17.182 1.00 74.38 77 LYS A CA 1
ATOM 613 C C . LYS A 1 77 ? 0.776 19.543 17.720 1.00 74.38 77 LYS A C 1
ATOM 615 O O . LYS A 1 77 ? 1.650 20.265 17.254 1.00 74.38 77 LYS A O 1
ATOM 620 N N . HIS A 1 78 ? 1.034 18.581 18.607 1.00 74.38 78 HIS A N 1
ATOM 621 C CA . HIS A 1 78 ? 2.368 18.339 19.162 1.00 74.38 78 HIS A CA 1
ATOM 622 C C . HIS A 1 78 ? 3.423 18.026 18.087 1.00 74.38 78 HIS A C 1
ATOM 624 O O . HIS A 1 78 ? 4.527 18.563 18.136 1.00 74.38 78 HIS A O 1
ATOM 630 N N . HIS A 1 79 ? 3.099 17.174 17.110 1.00 69.88 79 HIS A N 1
ATOM 631 C CA . HIS A 1 79 ? 4.054 16.754 16.075 1.00 69.88 79 HIS A CA 1
ATOM 632 C C . HIS A 1 79 ? 4.207 17.777 14.941 1.00 69.88 79 HIS A C 1
ATOM 634 O O . HIS A 1 79 ? 5.289 17.878 14.364 1.00 69.88 79 HIS A O 1
ATOM 640 N N . ILE A 1 80 ? 3.170 18.569 14.643 1.00 75.25 80 ILE A N 1
ATOM 641 C CA . ILE A 1 80 ? 3.283 19.712 13.723 1.00 75.25 80 ILE A CA 1
ATOM 642 C C . ILE A 1 80 ? 4.188 20.790 14.331 1.00 75.25 80 ILE A C 1
ATOM 644 O O . ILE A 1 80 ? 5.063 21.302 13.638 1.00 75.25 80 ILE A O 1
ATOM 648 N N . GLU A 1 81 ? 4.012 21.109 15.617 1.00 70.75 81 GLU A N 1
ATOM 649 C CA . GLU A 1 81 ? 4.802 22.140 16.305 1.00 70.75 81 GLU A CA 1
ATOM 650 C C . GLU A 1 81 ? 6.262 21.725 16.515 1.00 70.75 81 GLU A C 1
ATOM 652 O O . GLU A 1 81 ? 7.156 22.564 16.421 1.00 70.75 81 GLU A O 1
ATOM 657 N N . LYS A 1 82 ? 6.523 20.438 16.771 1.00 65.00 82 LYS A N 1
ATOM 658 C CA . LYS A 1 82 ? 7.892 19.926 16.931 1.00 65.00 82 LYS A CA 1
ATOM 659 C C . LYS A 1 82 ? 8.613 19.623 15.618 1.00 65.00 82 LYS A C 1
ATOM 661 O O . LYS A 1 82 ? 9.835 19.520 15.617 1.00 65.00 82 LYS A O 1
ATOM 666 N N . GLY A 1 83 ? 7.884 19.512 14.507 1.00 57.69 83 GLY A N 1
ATOM 667 C CA . GLY A 1 83 ? 8.428 19.053 13.235 1.00 57.69 83 GLY A CA 1
ATOM 668 C C . GLY A 1 83 ? 8.778 17.559 13.247 1.00 57.69 83 GLY A C 1
ATOM 669 O O . GLY A 1 83 ? 8.906 16.914 14.287 1.00 57.69 83 GLY A O 1
ATOM 670 N N . PHE A 1 84 ? 8.936 16.979 12.057 1.00 51.84 84 PHE A N 1
ATOM 671 C CA . PHE A 1 84 ? 9.480 15.631 11.917 1.00 51.84 84 PHE A CA 1
ATOM 672 C C . PHE A 1 84 ? 10.993 15.705 12.112 1.00 51.84 84 PHE A C 1
ATOM 674 O O . PHE A 1 84 ? 11.738 15.885 11.148 1.00 51.84 84 PHE A O 1
ATOM 681 N N . GLU A 1 85 ? 11.458 15.583 13.353 1.00 49.94 85 GLU A N 1
ATOM 682 C CA . GLU A 1 85 ? 12.866 15.305 13.624 1.00 49.94 85 GLU A CA 1
ATOM 683 C C . GLU A 1 85 ? 13.210 13.957 12.977 1.00 49.94 85 GLU A C 1
ATOM 685 O O . GLU A 1 85 ? 12.963 12.877 13.521 1.00 49.94 85 GLU A O 1
ATOM 690 N N . GLY A 1 86 ? 13.744 14.012 11.755 1.00 42.44 86 GLY A N 1
ATOM 691 C CA . GLY A 1 86 ? 14.426 12.881 11.158 1.00 42.44 86 GLY A CA 1
ATOM 692 C C . GLY A 1 86 ? 15.505 12.464 12.141 1.00 42.44 86 GLY A C 1
ATOM 693 O O . GLY A 1 86 ? 16.401 13.253 12.437 1.00 42.44 86 GLY A O 1
ATOM 694 N N . ARG A 1 87 ? 15.380 11.250 12.693 1.00 34.09 87 ARG A N 1
ATOM 695 C CA . ARG A 1 87 ? 16.395 10.665 13.572 1.00 34.09 87 ARG A CA 1
ATOM 696 C C . ARG A 1 87 ? 17.757 10.944 12.924 1.00 34.09 87 ARG A C 1
ATOM 698 O O . ARG A 1 87 ? 17.912 10.558 11.760 1.00 34.09 87 ARG A O 1
ATOM 705 N N . PRO A 1 88 ? 18.714 11.615 13.594 1.00 40.47 88 PRO A N 1
ATOM 706 C CA . PRO A 1 88 ? 20.038 11.754 13.021 1.00 40.47 88 PRO A CA 1
ATOM 707 C C . PRO A 1 88 ? 20.520 10.333 12.766 1.00 40.47 88 PRO A C 1
ATOM 709 O O . PRO A 1 88 ? 20.545 9.504 13.680 1.00 40.47 88 PRO A O 1
ATOM 712 N N . VAL A 1 89 ? 20.793 10.020 11.501 1.00 49.25 89 VAL A N 1
ATOM 713 C CA . VAL A 1 89 ? 21.384 8.742 11.129 1.00 49.25 89 VAL A CA 1
ATOM 714 C C . VAL A 1 89 ? 22.790 8.805 11.703 1.00 49.25 89 VAL A C 1
ATOM 716 O O . VAL A 1 89 ? 23.713 9.309 11.069 1.00 49.25 89 VAL A O 1
ATOM 719 N N . SER A 1 90 ? 22.946 8.390 12.961 1.00 40.19 90 SER A N 1
ATOM 720 C CA . SER A 1 90 ? 24.254 8.090 13.513 1.00 40.19 90 SER A CA 1
ATOM 721 C C . SER A 1 90 ? 24.850 7.079 12.554 1.00 40.19 90 SER A C 1
ATOM 723 O O . SER A 1 90 ? 24.255 6.016 12.360 1.00 40.19 90 SER A O 1
ATOM 725 N N . SER A 1 91 ? 25.945 7.476 11.911 1.00 49.66 91 SER A N 1
ATOM 726 C CA . SER A 1 91 ? 26.737 6.716 10.955 1.00 49.66 91 SER A CA 1
ATOM 727 C C . SER A 1 91 ? 26.781 5.241 11.335 1.00 49.66 91 SER A C 1
ATOM 729 O O . SER A 1 91 ? 27.625 4.801 12.115 1.00 49.66 91 SER A O 1
ATOM 731 N N . THR A 1 92 ? 25.838 4.477 10.807 1.00 43.28 92 THR A N 1
ATOM 732 C CA . THR A 1 92 ? 25.920 3.032 10.794 1.00 43.28 92 THR A CA 1
ATOM 733 C C . THR A 1 92 ? 26.617 2.755 9.486 1.00 43.28 92 THR A C 1
ATOM 735 O O . THR A 1 92 ? 26.123 3.091 8.413 1.00 43.28 92 THR A O 1
ATOM 738 N N . THR A 1 93 ? 27.843 2.263 9.595 1.00 44.88 93 THR A N 1
ATOM 739 C CA . THR A 1 93 ? 28.530 1.598 8.503 1.00 44.88 93 THR A CA 1
ATOM 740 C C . THR A 1 93 ? 27.569 0.566 7.928 1.00 44.88 93 THR A C 1
ATOM 742 O O . THR A 1 93 ? 27.339 -0.493 8.508 1.00 44.88 93 THR A O 1
ATOM 745 N N . ASP A 1 94 ? 26.961 0.918 6.801 1.00 39.56 94 ASP A N 1
ATOM 746 C CA . ASP A 1 94 ? 26.118 0.030 6.024 1.00 39.56 94 ASP A CA 1
ATOM 747 C C . ASP A 1 94 ? 27.047 -0.957 5.311 1.00 39.56 94 ASP A C 1
ATOM 749 O O . ASP A 1 94 ? 27.405 -0.815 4.140 1.00 39.56 94 ASP A O 1
ATOM 753 N N . SER A 1 95 ? 27.543 -1.940 6.069 1.00 44.75 95 SER A N 1
ATOM 754 C CA . SER A 1 95 ? 28.063 -3.160 5.476 1.00 44.75 95 SER A CA 1
ATOM 755 C C . SER A 1 95 ? 26.859 -3.878 4.881 1.00 44.75 95 SER A C 1
ATOM 757 O O . SER A 1 95 ? 26.194 -4.652 5.573 1.00 44.75 95 SER A O 1
ATOM 759 N N . CYS A 1 96 ? 26.573 -3.584 3.612 1.00 42.09 96 CYS A N 1
ATOM 760 C CA . CYS A 1 96 ? 25.686 -4.370 2.769 1.00 42.09 96 CYS A CA 1
ATOM 761 C C . CYS A 1 96 ? 25.992 -5.857 2.990 1.00 42.09 96 CYS A C 1
ATOM 763 O O . CYS A 1 96 ? 26.998 -6.375 2.501 1.00 42.09 96 CYS A O 1
ATOM 765 N N . ARG A 1 97 ? 25.149 -6.545 3.764 1.00 42.72 97 ARG A N 1
ATOM 766 C CA . ARG A 1 9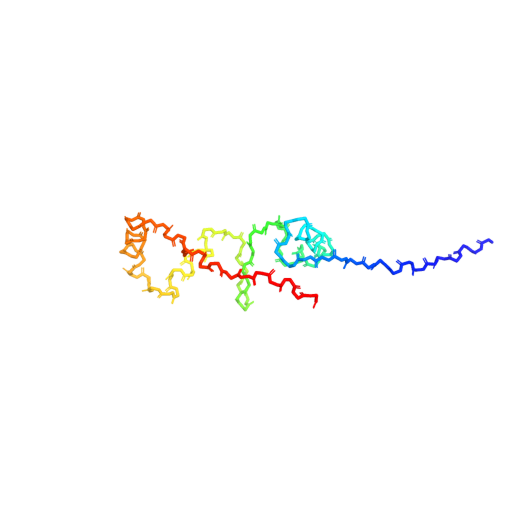7 ? 25.113 -8.003 3.765 1.00 42.72 97 ARG A CA 1
ATOM 767 C C . ARG A 1 97 ? 24.267 -8.432 2.573 1.00 42.72 97 ARG A C 1
ATOM 769 O O . ARG A 1 97 ? 23.131 -7.979 2.431 1.00 42.72 97 ARG A O 1
ATOM 776 N N . TYR A 1 98 ? 24.891 -9.243 1.723 1.00 41.88 98 TYR A N 1
ATOM 777 C CA . TYR A 1 98 ? 24.235 -10.077 0.720 1.00 41.88 98 TYR A CA 1
ATOM 778 C C . TYR A 1 98 ? 23.258 -11.052 1.378 1.00 41.88 98 TYR A C 1
ATOM 780 O O . TYR A 1 98 ? 23.570 -11.518 2.500 1.00 41.88 98 TYR A O 1
#

Nearest PDB structures (foldseek):
  7day-assembly1_A  TM=7.951E-01  e=6.011E-01  Drosophila melanogaster
  4hoj-assembly1_A-2  TM=5.470E-01  e=1.778E-01  Neisseria gonorrhoeae

Radius of gyration: 20.95 Å; Cα contacts (8 Å, |Δi|>4): 40; chains: 1; bounding box: 41×51×58 Å

InterPro domains:
  IPR004045 Glutathione S-transferase, N-terminal [PF02798] (31-65)
  IPR004045 Glutathione S-transferase, N-terminal [PS50404] (8-71)
  IPR036249 Thioredoxin-like superfamily [SSF52833] (8-74)

pLDDT: mean 73.77, std 15.48, range [34.09, 90.75]

Secondary structure (DSSP, 8-state):
---------------TT-HHHHHHHHHHHHHHHHHH-TT--S--EEETTEEE--HHHHHHHHHHHHH-TTTHHHHHHHHHHH----------------

Solvent-accessible surface area (backbone atoms only — not comparable to full-atom values): 6532 Å² total; per-residue (Å²): 138,82,80,80,79,74,83,75,80,83,81,84,91,70,54,97,83,40,72,72,40,52,52,52,56,48,63,76,42,43,78,62,48,37,73,78,36,81,85,68,62,80,61,64,51,75,59,89,92,47,75,46,54,47,65,65,61,54,50,52,52,52,41,36,75,76,59,33,80,90,40,41,67,63,52,52,50,53,46,64,75,66,46,87,76,70,73,78,78,69,87,67,83,79,73,82,75,129

Foldseek 3Di:
DDDPPPPPDDDDDDDPPDPVRVVVVCVVCVVVQCVLPVVSADDWDDDPPDIDHDPVVVVLVVLCVPQNPVCSVVVVVVDVVVDPPPPPPPDDPPPDDD

Mean predicted aligned error: 13.97 Å

Organism: NCBI:txid93759